Protein AF-A0A810N8L6-F1 (afdb_monomer_lite)

Structure (mmCIF, N/CA/C/O backbone):
data_AF-A0A810N8L6-F1
#
_entry.id   AF-A0A810N8L6-F1
#
loop_
_atom_site.group_PDB
_atom_site.id
_atom_site.type_symbol
_atom_site.label_atom_id
_atom_site.label_alt_id
_atom_site.label_comp_id
_atom_site.label_asym_id
_atom_site.label_entity_id
_atom_site.label_seq_id
_atom_site.pdbx_PDB_ins_code
_atom_site.Cartn_x
_atom_site.Cartn_y
_atom_site.Cartn_z
_atom_site.occupancy
_atom_site.B_iso_or_equiv
_atom_site.auth_seq_id
_atom_site.auth_comp_id
_atom_site.auth_asym_id
_atom_site.auth_atom_id
_atom_site.pdbx_PDB_model_num
ATOM 1 N N . MET A 1 1 ? -8.096 -2.622 -20.006 1.00 64.50 1 MET A N 1
ATOM 2 C CA . MET A 1 1 ? -8.530 -3.276 -18.750 1.00 64.50 1 MET A CA 1
ATOM 3 C C . MET A 1 1 ? -7.721 -4.527 -18.417 1.00 64.50 1 MET A C 1
ATOM 5 O O . MET A 1 1 ? -7.068 -4.502 -17.386 1.00 64.50 1 MET A O 1
ATOM 9 N N . ARG A 1 2 ? -7.663 -5.569 -19.270 1.00 81.94 2 ARG A N 1
ATOM 10 C CA . ARG A 1 2 ? -6.892 -6.804 -18.975 1.00 81.94 2 ARG A CA 1
ATOM 11 C C . ARG A 1 2 ? -5.426 -6.550 -18.580 1.00 81.94 2 ARG A C 1
ATOM 13 O O . ARG A 1 2 ? -5.001 -7.031 -17.543 1.00 81.94 2 ARG A O 1
ATOM 20 N N . ALA A 1 3 ? -4.704 -5.714 -19.333 1.00 80.00 3 ALA A N 1
ATOM 21 C CA . ALA A 1 3 ? -3.315 -5.339 -19.019 1.00 80.00 3 ALA A CA 1
ATOM 22 C C . ALA A 1 3 ? -3.147 -4.553 -17.697 1.00 80.00 3 ALA A C 1
ATOM 24 O O . ALA A 1 3 ? -2.082 -4.570 -17.090 1.00 80.00 3 ALA A O 1
ATOM 25 N N . GLY A 1 4 ? -4.198 -3.853 -17.265 1.00 78.69 4 GLY A N 1
ATOM 26 C CA . GLY A 1 4 ? -4.240 -3.150 -15.984 1.00 78.69 4 GLY A CA 1
ATOM 27 C C . GLY A 1 4 ? -4.396 -4.109 -14.814 1.00 78.69 4 GLY A C 1
ATOM 28 O O . GLY A 1 4 ? -3.637 -4.048 -13.855 1.00 78.69 4 GLY A O 1
ATOM 29 N N . LEU A 1 5 ? -5.331 -5.052 -14.945 1.00 85.62 5 LEU A N 1
ATOM 30 C CA . LEU A 1 5 ? -5.567 -6.093 -13.948 1.00 85.62 5 LEU A CA 1
ATOM 31 C C . LEU A 1 5 ? -4.360 -7.021 -13.796 1.00 85.62 5 LEU A C 1
ATOM 33 O O . LEU A 1 5 ? -4.012 -7.376 -12.677 1.00 85.62 5 LEU A O 1
ATOM 37 N N . THR A 1 6 ? -3.679 -7.382 -14.886 1.00 89.75 6 THR A N 1
ATOM 38 C CA . THR A 1 6 ? -2.467 -8.209 -14.792 1.00 89.75 6 THR A CA 1
ATOM 39 C C . THR A 1 6 ? -1.337 -7.487 -14.061 1.00 89.75 6 THR A C 1
ATOM 41 O O . THR A 1 6 ? -0.671 -8.113 -13.241 1.00 89.75 6 THR A O 1
ATOM 44 N N . LEU A 1 7 ? -1.156 -6.178 -14.289 1.00 88.94 7 LEU A N 1
ATOM 45 C CA . LEU A 1 7 ? -0.214 -5.351 -13.525 1.00 88.94 7 LEU A CA 1
ATOM 46 C C . LEU A 1 7 ? -0.585 -5.327 -12.037 1.00 88.94 7 LEU A C 1
ATOM 48 O O . LEU A 1 7 ? 0.262 -5.591 -11.187 1.00 88.94 7 LEU A O 1
ATOM 52 N N . SER A 1 8 ? -1.860 -5.078 -11.734 1.00 88.44 8 SER A N 1
ATOM 53 C CA . SER A 1 8 ? -2.382 -5.057 -10.368 1.00 88.44 8 SER A CA 1
ATOM 54 C C . SER A 1 8 ? -2.157 -6.384 -9.644 1.00 88.44 8 SER A C 1
ATOM 56 O O . SER A 1 8 ? -1.637 -6.386 -8.533 1.00 88.44 8 SER A O 1
ATOM 58 N N . VAL A 1 9 ? -2.491 -7.512 -10.279 1.00 91.94 9 VAL A N 1
ATOM 59 C CA . VAL A 1 9 ? -2.334 -8.862 -9.714 1.00 91.94 9 VAL A CA 1
ATOM 60 C C . VAL A 1 9 ? -0.861 -9.222 -9.541 1.00 91.94 9 VAL A C 1
ATOM 62 O O . VAL A 1 9 ? -0.487 -9.774 -8.509 1.00 91.94 9 VAL A O 1
ATOM 65 N N . ALA A 1 10 ? -0.003 -8.889 -10.509 1.00 92.44 10 ALA A N 1
ATOM 66 C CA . ALA A 1 10 ? 1.434 -9.113 -10.387 1.00 92.44 10 ALA A CA 1
ATOM 67 C C . ALA A 1 10 ? 2.024 -8.324 -9.210 1.00 92.44 10 ALA A C 1
ATOM 69 O O . ALA A 1 10 ? 2.784 -8.883 -8.415 1.00 92.44 10 ALA A O 1
ATOM 70 N N . ALA A 1 11 ? 1.624 -7.060 -9.057 1.00 92.12 11 ALA A N 1
ATOM 71 C CA . ALA A 1 11 ? 2.043 -6.219 -7.946 1.00 92.12 11 ALA A CA 1
ATOM 72 C C . ALA A 1 11 ? 1.491 -6.715 -6.600 1.00 92.12 11 ALA A C 1
ATOM 74 O O . ALA A 1 11 ? 2.233 -6.745 -5.624 1.00 92.12 11 ALA A O 1
ATOM 75 N N . ALA A 1 12 ? 0.239 -7.179 -6.546 1.00 90.69 12 ALA A N 1
ATOM 76 C CA . ALA A 1 12 ? -0.360 -7.755 -5.342 1.00 90.69 12 ALA A CA 1
ATOM 77 C C . ALA A 1 12 ? 0.314 -9.077 -4.937 1.00 90.69 12 ALA A C 1
ATOM 79 O O . ALA A 1 12 ? 0.588 -9.306 -3.758 1.00 90.69 12 ALA A O 1
ATOM 80 N N . ARG A 1 13 ? 0.655 -9.938 -5.906 1.00 94.75 13 ARG A N 1
ATOM 81 C CA . ARG A 1 13 ? 1.405 -11.179 -5.656 1.00 94.75 13 ARG A CA 1
ATOM 82 C C . ARG A 1 13 ? 2.804 -10.878 -5.128 1.00 94.75 13 ARG A C 1
ATOM 84 O O . ARG A 1 13 ? 3.244 -11.512 -4.171 1.00 94.75 13 ARG A O 1
ATOM 91 N N . TRP A 1 14 ? 3.480 -9.895 -5.722 1.00 95.19 14 TRP A N 1
ATOM 92 C CA . TRP A 1 14 ? 4.769 -9.416 -5.230 1.00 95.19 14 TRP A CA 1
ATOM 93 C C . TRP A 1 14 ? 4.648 -8.856 -3.808 1.00 95.19 14 TRP A C 1
ATOM 95 O O . TRP A 1 14 ? 5.403 -9.271 -2.935 1.00 95.19 14 TRP A O 1
ATOM 105 N N . ALA A 1 15 ? 3.657 -7.999 -3.550 1.00 93.75 15 ALA A N 1
ATOM 106 C CA . ALA A 1 15 ? 3.404 -7.416 -2.235 1.00 93.75 15 ALA A CA 1
ATOM 107 C C . ALA A 1 15 ? 3.142 -8.495 -1.178 1.00 93.75 15 ALA A C 1
ATOM 109 O O . ALA A 1 15 ? 3.703 -8.429 -0.092 1.00 93.75 15 ALA A O 1
ATOM 110 N N . THR A 1 16 ? 2.367 -9.528 -1.516 1.00 93.38 16 THR A N 1
ATOM 111 C CA . THR A 1 16 ? 2.090 -10.670 -0.630 1.00 93.38 16 THR A CA 1
ATOM 112 C C . THR A 1 16 ? 3.369 -11.428 -0.284 1.00 93.38 16 THR A C 1
ATOM 114 O O . THR A 1 16 ? 3.640 -11.692 0.885 1.00 93.38 16 THR A O 1
ATOM 117 N N . HIS A 1 17 ? 4.193 -11.744 -1.287 1.00 94.44 17 HIS A N 1
ATOM 118 C CA . HIS A 1 17 ? 5.465 -12.429 -1.065 1.00 94.44 17 HIS A CA 1
ATOM 119 C C . HIS A 1 17 ? 6.441 -11.571 -0.245 1.00 94.44 17 HIS A C 1
ATOM 121 O O . HIS A 1 17 ? 7.080 -12.064 0.685 1.00 94.44 17 HIS A O 1
ATOM 127 N N . PHE A 1 18 ? 6.520 -10.273 -0.546 1.00 93.50 18 PHE A N 1
ATOM 128 C CA . PHE A 1 18 ? 7.355 -9.326 0.184 1.00 93.50 18 PHE A CA 1
ATOM 129 C C . PHE A 1 18 ? 6.903 -9.180 1.640 1.00 93.50 18 PHE A C 1
ATOM 131 O O . PHE A 1 18 ? 7.746 -9.182 2.538 1.00 93.50 18 PHE A O 1
ATOM 138 N N . TYR A 1 19 ? 5.590 -9.091 1.872 1.00 91.56 19 TYR A N 1
ATOM 139 C CA . TYR A 1 19 ? 4.991 -9.027 3.202 1.00 91.56 19 TYR A CA 1
ATOM 140 C C . TYR A 1 19 ? 5.310 -10.288 3.999 1.00 91.56 19 TYR A C 1
ATOM 142 O O . TYR A 1 19 ? 5.791 -10.182 5.118 1.00 91.56 19 TYR A O 1
ATOM 150 N N . ALA A 1 20 ? 5.126 -11.476 3.417 1.00 93.69 20 ALA A N 1
ATOM 151 C CA . ALA A 1 20 ? 5.445 -12.738 4.083 1.00 93.69 20 ALA A CA 1
ATOM 152 C C . ALA A 1 20 ? 6.936 -12.836 4.449 1.00 93.69 20 ALA A C 1
ATOM 154 O O . ALA A 1 20 ? 7.283 -13.243 5.555 1.00 93.69 20 ALA A O 1
ATOM 155 N N . ARG A 1 21 ? 7.827 -12.401 3.549 1.00 94.50 21 ARG A N 1
ATOM 156 C CA . ARG A 1 21 ? 9.278 -12.400 3.780 1.00 94.50 21 ARG A CA 1
ATOM 157 C C . ARG A 1 21 ? 9.717 -11.407 4.860 1.00 94.50 21 ARG A C 1
ATOM 159 O O . ARG A 1 21 ? 10.643 -11.701 5.608 1.00 94.50 21 ARG A O 1
ATOM 166 N N . HIS A 1 22 ? 9.082 -10.240 4.937 1.00 93.69 22 HIS A N 1
ATOM 167 C CA . HIS A 1 22 ? 9.431 -9.169 5.880 1.00 93.69 22 HIS A CA 1
ATOM 168 C C . HIS A 1 22 ? 8.347 -8.959 6.940 1.00 93.69 22 HIS A C 1
ATOM 170 O O . HIS A 1 22 ? 8.173 -7.841 7.430 1.00 93.69 22 HIS A O 1
ATOM 176 N N . PHE A 1 23 ? 7.637 -10.035 7.294 1.00 91.12 23 PHE A N 1
ATOM 177 C CA . PHE A 1 23 ? 6.432 -9.990 8.117 1.00 91.12 23 PHE A CA 1
ATOM 178 C C . PHE A 1 23 ? 6.647 -9.177 9.388 1.00 91.12 23 PHE A C 1
ATOM 180 O O . PHE A 1 23 ? 5.969 -8.179 9.597 1.00 91.12 23 PHE A O 1
ATOM 187 N N . TRP A 1 24 ? 7.662 -9.529 10.177 1.00 93.62 24 TRP A N 1
ATOM 188 C CA . TRP A 1 24 ? 7.945 -8.877 11.456 1.00 93.62 24 TRP A CA 1
ATOM 189 C C . TRP A 1 24 ? 8.225 -7.382 11.340 1.00 93.62 24 TRP A C 1
ATOM 191 O O . TRP A 1 24 ? 7.822 -6.611 12.207 1.00 93.62 24 TRP A O 1
ATOM 201 N N . LEU A 1 25 ? 8.873 -6.958 10.257 1.00 93.12 25 LEU A N 1
ATOM 202 C CA . LEU A 1 25 ? 9.189 -5.554 10.034 1.00 93.12 25 LEU A CA 1
ATOM 203 C C . LEU A 1 25 ? 7.935 -4.772 9.653 1.00 93.12 25 LEU A C 1
ATOM 205 O O . LEU A 1 25 ? 7.640 -3.736 10.247 1.00 93.12 25 LEU A O 1
ATOM 209 N N . VAL A 1 26 ? 7.200 -5.266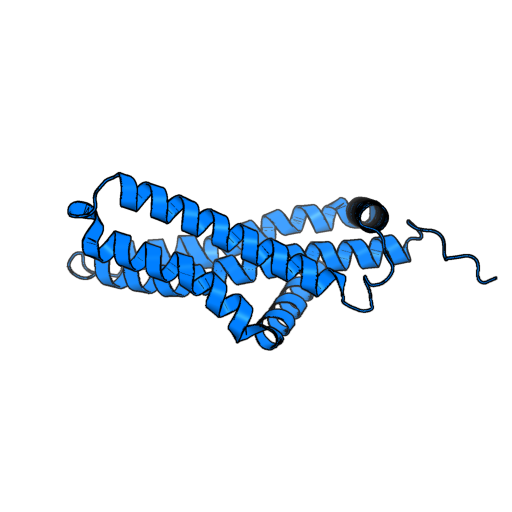 8.655 1.00 91.75 26 VAL A N 1
ATOM 210 C CA . VAL A 1 26 ? 6.017 -4.578 8.131 1.00 91.75 26 VAL A CA 1
ATOM 211 C C . VAL A 1 26 ? 4.914 -4.572 9.181 1.00 91.75 26 VAL A C 1
ATOM 213 O O . VAL A 1 26 ? 4.348 -3.520 9.465 1.00 91.75 26 VAL A O 1
ATOM 216 N N . PHE A 1 27 ? 4.651 -5.721 9.799 1.00 90.06 27 PHE A N 1
ATOM 217 C CA . PHE A 1 27 ? 3.689 -5.854 10.882 1.00 90.06 27 PHE A CA 1
ATOM 218 C C . PHE A 1 27 ? 4.089 -4.992 12.081 1.00 90.06 27 PHE A C 1
ATOM 220 O O . PHE A 1 27 ? 3.284 -4.185 12.533 1.00 90.06 27 PHE A O 1
ATOM 227 N N . GLY A 1 28 ? 5.343 -5.071 12.540 1.00 91.06 28 GLY A N 1
ATOM 228 C CA . GLY A 1 28 ? 5.826 -4.304 13.691 1.00 91.06 28 GLY A CA 1
ATOM 229 C C . GLY A 1 28 ? 5.693 -2.790 13.510 1.00 91.06 28 GLY A C 1
ATOM 230 O O . GLY A 1 28 ? 5.139 -2.115 14.374 1.00 91.06 28 GLY A O 1
ATOM 231 N N . LEU A 1 29 ? 6.113 -2.250 12.360 1.00 91.31 29 LEU A N 1
ATOM 232 C CA . LEU A 1 29 ? 5.939 -0.820 12.065 1.00 91.31 29 LEU A CA 1
ATOM 233 C C . LEU A 1 29 ? 4.464 -0.420 11.966 1.00 91.31 29 LEU A C 1
ATOM 235 O O . LEU A 1 29 ? 4.091 0.674 12.379 1.00 91.31 29 LEU A O 1
ATOM 239 N N . SER A 1 30 ? 3.619 -1.312 11.455 1.00 89.00 30 SER A N 1
ATOM 240 C CA . SER A 1 30 ? 2.185 -1.056 11.299 1.00 89.00 30 SER A CA 1
ATOM 241 C C . SER A 1 30 ? 1.402 -1.211 12.610 1.00 89.00 30 SER A C 1
ATOM 243 O O . SER A 1 30 ? 0.305 -0.665 12.752 1.00 89.00 30 SER A O 1
ATOM 245 N N . MET A 1 31 ? 1.974 -1.886 13.609 1.00 89.56 31 MET A N 1
ATOM 246 C CA . MET A 1 31 ? 1.409 -1.971 14.956 1.00 89.56 31 MET A CA 1
ATOM 247 C C . MET A 1 31 ? 1.511 -0.652 15.726 1.00 89.56 31 MET A C 1
ATOM 249 O O . MET A 1 31 ? 0.659 -0.396 16.570 1.00 89.56 31 MET A O 1
ATOM 253 N N . ILE A 1 32 ? 2.473 0.222 15.408 1.00 90.06 32 ILE A N 1
ATOM 254 C CA . ILE A 1 32 ? 2.615 1.550 16.035 1.00 90.06 32 ILE A CA 1
ATOM 255 C C . ILE A 1 32 ? 1.333 2.394 15.888 1.00 90.06 32 ILE A C 1
ATOM 257 O O . ILE A 1 32 ? 0.742 2.756 16.909 1.00 90.06 32 ILE A O 1
ATOM 261 N N . PRO A 1 33 ? 0.837 2.679 14.666 1.00 87.94 33 PRO A N 1
ATOM 262 C CA . PRO A 1 33 ? -0.394 3.449 14.502 1.00 87.94 33 PRO A CA 1
ATOM 263 C C . PRO A 1 33 ? -1.629 2.692 15.004 1.00 87.94 33 PRO A C 1
ATOM 265 O O . PRO A 1 33 ? -2.618 3.304 15.391 1.00 87.94 33 PRO A O 1
ATOM 268 N N . THR A 1 34 ? -1.579 1.359 15.039 1.00 86.19 34 THR A N 1
ATOM 269 C CA . THR A 1 34 ? -2.655 0.527 15.596 1.00 86.19 34 THR A CA 1
ATOM 270 C C . THR A 1 34 ? -2.778 0.713 17.104 1.00 86.19 34 THR A C 1
ATOM 272 O O . THR A 1 34 ? -3.874 0.950 17.607 1.00 86.19 34 THR A O 1
ATOM 275 N N . ALA A 1 35 ? -1.653 0.658 17.820 1.00 87.25 35 ALA A N 1
ATOM 276 C CA . ALA A 1 35 ? -1.594 0.899 19.254 1.00 87.25 35 ALA A CA 1
ATOM 277 C C . ALA A 1 35 ? -2.011 2.336 19.587 1.00 87.25 35 ALA A C 1
ATOM 279 O O . ALA A 1 35 ? -2.823 2.536 20.486 1.00 87.25 35 ALA A O 1
ATOM 280 N N . GLN A 1 36 ? -1.537 3.324 18.817 1.00 86.69 36 GLN A N 1
ATOM 281 C CA . GLN A 1 36 ? -1.963 4.716 18.976 1.00 86.69 36 GLN A CA 1
ATOM 282 C C . GLN A 1 36 ? -3.477 4.862 18.813 1.00 86.69 36 GLN A C 1
ATOM 284 O O . GLN A 1 36 ? -4.127 5.449 19.675 1.00 86.69 36 GLN A O 1
ATOM 289 N N . ARG A 1 37 ? -4.054 4.284 17.753 1.00 83.06 37 ARG A N 1
ATOM 290 C CA . ARG A 1 37 ? -5.495 4.358 17.498 1.00 83.06 37 ARG A CA 1
ATOM 291 C C . ARG A 1 37 ? -6.298 3.671 18.597 1.00 83.06 37 ARG A C 1
ATOM 293 O O . ARG A 1 37 ? -7.326 4.193 19.007 1.00 83.06 37 ARG A O 1
ATOM 300 N N . PHE A 1 3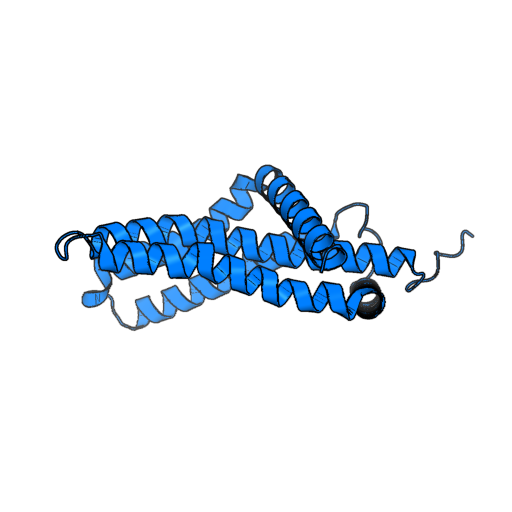8 ? -5.828 2.527 19.087 1.00 81.69 38 PHE A N 1
ATOM 301 C CA . PHE A 1 38 ? -6.459 1.821 20.198 1.00 81.69 38 PHE A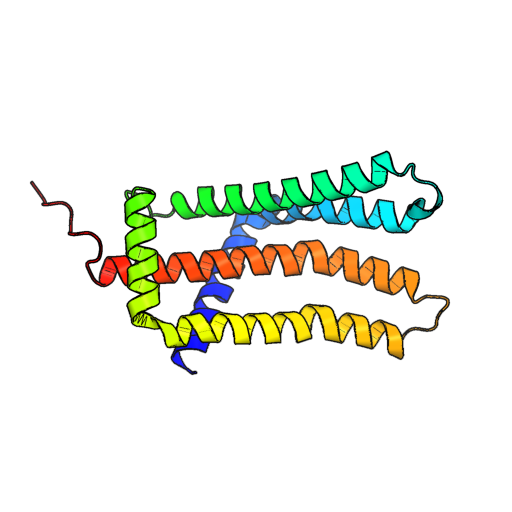 CA 1
ATOM 302 C C . PHE A 1 38 ? -6.471 2.669 21.477 1.00 81.69 38 PHE A C 1
ATOM 304 O O . PHE A 1 38 ? -7.507 2.779 22.125 1.00 81.69 38 PHE A O 1
ATOM 311 N N . VAL A 1 39 ? -5.349 3.314 21.811 1.00 82.81 39 VAL A N 1
ATOM 312 C CA . VAL A 1 39 ? -5.252 4.230 22.959 1.00 82.81 39 VAL A CA 1
ATOM 313 C C . VAL A 1 39 ? -6.182 5.430 22.782 1.00 82.81 39 VAL A C 1
ATOM 315 O O . VAL A 1 39 ? -6.916 5.760 23.709 1.00 82.81 39 VAL A O 1
ATOM 318 N N . ALA A 1 40 ? -6.204 6.034 21.591 1.00 81.94 40 ALA A N 1
ATOM 319 C CA . ALA A 1 40 ? -7.070 7.169 21.286 1.00 81.94 40 ALA A CA 1
ATOM 320 C C . ALA A 1 40 ? -8.558 6.816 21.416 1.00 81.94 40 ALA A C 1
ATOM 322 O O . ALA A 1 40 ? -9.318 7.592 21.976 1.00 81.94 40 ALA A O 1
ATOM 323 N N . VAL A 1 41 ? -8.980 5.630 20.970 1.00 76.75 41 VAL A N 1
ATOM 324 C CA . VAL A 1 41 ? -10.377 5.202 21.136 1.00 76.75 41 VAL A CA 1
ATOM 325 C C . VAL A 1 41 ? -10.686 4.855 22.594 1.00 76.75 41 VAL A C 1
ATOM 327 O O . VAL A 1 41 ? -11.740 5.209 23.103 1.00 76.75 41 VAL A O 1
ATOM 330 N N . ARG A 1 42 ? -9.765 4.199 23.309 1.00 79.75 42 ARG A N 1
ATOM 331 C CA . ARG A 1 42 ? -10.013 3.751 24.687 1.00 79.75 42 ARG A CA 1
ATOM 332 C C . ARG A 1 42 ? -10.011 4.884 25.720 1.00 79.75 42 ARG A C 1
ATOM 334 O O . ARG A 1 42 ? -10.675 4.738 26.751 1.00 79.75 42 ARG A O 1
ATOM 341 N N . TYR A 1 43 ? -9.228 5.937 25.487 1.00 81.44 43 TYR A N 1
ATOM 342 C CA . TYR A 1 43 ? -8.948 7.003 26.456 1.00 81.44 43 TYR A CA 1
ATOM 343 C C . TYR A 1 43 ? -9.176 8.420 25.904 1.00 81.44 43 TYR A C 1
ATOM 345 O O . TYR A 1 43 ? -8.862 9.378 26.603 1.00 81.44 43 TYR A O 1
ATOM 353 N N . GLY A 1 44 ? -9.700 8.572 24.683 1.00 71.25 44 GLY A N 1
ATOM 354 C CA . GLY A 1 44 ? -9.755 9.840 23.940 1.00 71.25 44 GLY A CA 1
ATOM 355 C C . GLY A 1 44 ? -10.304 11.027 24.726 1.00 71.25 44 GLY A C 1
ATOM 356 O O . GLY A 1 44 ? -9.646 12.060 24.793 1.00 71.25 44 GLY A O 1
ATOM 357 N N . ASP A 1 45 ? -11.427 10.849 25.424 1.00 75.75 45 ASP A N 1
ATOM 358 C CA . ASP A 1 45 ? -12.065 11.919 26.211 1.00 75.75 45 ASP A CA 1
ATOM 359 C C . ASP A 1 45 ? -11.244 12.370 27.435 1.00 75.75 45 ASP A C 1
ATOM 361 O O . ASP A 1 45 ? -11.536 13.393 28.053 1.00 75.75 45 ASP A O 1
ATOM 365 N N . GLN A 1 46 ? -10.220 11.601 27.812 1.00 81.25 46 GLN A N 1
ATOM 366 C CA . GLN A 1 46 ? -9.365 11.838 28.979 1.00 81.25 46 GLN A CA 1
ATOM 367 C C . GLN A 1 46 ? -7.940 12.255 28.592 1.00 81.25 46 GLN A C 1
ATOM 369 O O . GLN A 1 46 ? -7.137 12.587 29.467 1.00 81.25 46 GLN A O 1
ATOM 374 N N . LEU A 1 47 ? -7.595 12.220 27.301 1.00 78.44 47 LEU A N 1
ATOM 375 C CA . LEU A 1 47 ? -6.251 12.534 26.833 1.00 78.44 47 LEU A CA 1
ATOM 376 C C . LEU A 1 47 ? -6.088 14.045 26.602 1.00 78.44 47 LEU A C 1
ATOM 378 O O . LEU A 1 47 ? -6.930 14.675 25.964 1.00 78.44 47 LEU A O 1
ATOM 382 N N . PRO A 1 48 ? -4.978 14.654 27.060 1.00 86.88 48 PRO A N 1
ATOM 383 C CA . PRO A 1 48 ? -4.647 16.027 26.702 1.00 86.88 48 PRO A CA 1
ATOM 384 C C . PRO A 1 48 ? -4.505 16.179 25.182 1.00 86.88 48 PRO A C 1
ATOM 386 O O . PRO A 1 48 ? -3.893 15.326 24.538 1.00 86.88 48 PRO A O 1
ATOM 389 N N . ALA A 1 49 ? -4.951 17.307 24.621 1.00 84.94 49 ALA A N 1
ATOM 390 C CA . ALA A 1 49 ? -4.867 17.585 23.179 1.00 84.94 49 ALA A CA 1
ATOM 391 C C . ALA A 1 49 ? -3.450 17.397 22.592 1.00 84.94 49 ALA A C 1
ATOM 393 O O . ALA A 1 49 ? -3.285 16.951 21.460 1.00 84.94 49 ALA A O 1
ATOM 394 N N . ALA A 1 50 ? -2.407 17.676 23.382 1.00 83.38 50 ALA A N 1
ATOM 395 C CA . ALA A 1 50 ? -1.019 17.456 22.980 1.00 83.38 50 ALA A CA 1
ATOM 396 C C . ALA A 1 50 ? -0.681 15.973 22.715 1.00 83.38 50 ALA A C 1
ATOM 398 O O . ALA A 1 50 ? 0.142 15.680 21.848 1.00 83.38 50 ALA A O 1
ATOM 399 N N . VAL A 1 51 ? -1.306 15.039 23.441 1.00 84.88 51 VAL A N 1
ATOM 400 C CA . VAL A 1 51 ? -1.101 13.593 23.257 1.00 84.88 51 VAL A CA 1
ATOM 401 C C . VAL A 1 51 ? -1.778 13.106 21.979 1.00 84.88 51 VAL A C 1
ATOM 403 O O . VAL A 1 51 ? -1.202 12.281 21.272 1.00 84.88 51 VAL A O 1
ATOM 406 N N . ASP A 1 52 ? -2.951 13.647 21.653 1.00 81.31 52 ASP A N 1
ATOM 407 C CA . ASP A 1 52 ? -3.660 13.314 20.416 1.00 81.31 52 ASP A CA 1
ATOM 408 C C . ASP A 1 52 ? -2.858 13.757 19.181 1.00 81.31 52 ASP A C 1
ATOM 410 O O . ASP A 1 52 ? -2.477 12.927 18.352 1.00 81.31 52 ASP A O 1
ATOM 414 N N . ILE A 1 53 ? -2.432 15.028 19.150 1.00 87.69 53 ILE A N 1
ATOM 415 C CA . ILE A 1 53 ? -1.560 15.580 18.095 1.00 87.69 53 ILE A CA 1
ATOM 416 C C . ILE A 1 53 ? -0.250 14.785 17.991 1.00 87.69 53 ILE A C 1
ATOM 418 O O . ILE A 1 53 ? 0.187 14.415 16.898 1.00 87.69 53 ILE A O 1
ATOM 422 N N . GLY A 1 54 ? 0.390 14.490 19.127 1.00 89.88 54 GLY A N 1
ATOM 423 C CA . GLY A 1 54 ? 1.607 13.679 19.159 1.00 89.88 54 GLY A CA 1
ATOM 424 C C . GLY A 1 54 ? 1.390 12.283 18.566 1.00 89.88 54 GLY A C 1
ATOM 425 O O . GLY A 1 54 ? 2.229 11.791 17.810 1.00 89.88 54 GLY A O 1
ATOM 426 N N . GLY A 1 55 ? 0.243 11.663 18.849 1.00 86.31 55 GLY A N 1
ATOM 427 C CA . GLY A 1 55 ? -0.150 10.369 18.301 1.00 86.31 55 GLY A CA 1
ATOM 428 C C . GLY A 1 55 ? -0.350 10.387 16.785 1.00 86.31 55 GLY A C 1
ATOM 429 O O . GLY A 1 55 ? 0.096 9.464 16.092 1.00 86.31 55 GLY A O 1
ATOM 430 N N . GLU A 1 56 ? -0.952 11.445 16.246 1.00 87.06 56 GLU A N 1
ATOM 431 C CA . GLU A 1 56 ? -1.081 11.632 14.798 1.00 87.06 56 GLU A CA 1
ATOM 432 C C . GLU A 1 56 ? 0.284 11.778 14.120 1.00 87.06 56 GLU A C 1
ATOM 434 O O . GLU A 1 56 ? 0.548 11.120 13.109 1.00 87.06 56 GLU A O 1
ATOM 439 N N . ILE A 1 57 ? 1.190 12.566 14.710 1.00 93.50 57 ILE A N 1
ATOM 440 C CA . ILE A 1 57 ? 2.558 12.743 14.203 1.00 93.50 57 ILE A CA 1
ATOM 441 C C . ILE A 1 57 ? 3.303 11.404 14.196 1.00 93.50 57 ILE A C 1
ATOM 443 O O . ILE A 1 57 ? 3.883 11.029 13.177 1.00 93.50 57 ILE A O 1
ATOM 447 N N . VAL A 1 58 ? 3.257 10.641 15.292 1.00 91.12 58 VAL A N 1
ATOM 448 C CA . VAL A 1 58 ? 3.886 9.310 15.383 1.00 91.12 58 VAL A CA 1
ATOM 449 C C . VAL A 1 58 ? 3.298 8.348 14.345 1.00 91.12 58 VAL A C 1
ATOM 451 O O . VAL A 1 58 ? 4.030 7.602 13.687 1.00 91.12 58 VAL A O 1
ATOM 454 N N . THR A 1 59 ? 1.984 8.394 14.129 1.00 89.25 59 THR A N 1
ATOM 455 C CA . THR A 1 59 ? 1.309 7.618 13.081 1.00 89.25 59 THR A CA 1
ATOM 456 C C . THR A 1 59 ? 1.795 8.008 11.684 1.00 89.25 59 THR A C 1
ATOM 458 O O . THR A 1 59 ? 2.112 7.133 10.876 1.00 89.25 59 THR A O 1
ATOM 461 N N . GLY A 1 60 ? 1.920 9.301 11.390 1.00 89.12 60 GLY A N 1
ATOM 462 C CA . GLY A 1 60 ? 2.473 9.785 10.124 1.00 89.12 60 GLY A CA 1
ATOM 463 C C . GLY A 1 60 ? 3.921 9.337 9.917 1.00 89.12 60 GLY A C 1
ATOM 464 O O . GLY A 1 60 ? 4.251 8.746 8.887 1.00 89.12 60 GLY A O 1
ATOM 465 N N . LEU A 1 61 ? 4.774 9.541 10.922 1.00 94.19 61 LEU A N 1
ATOM 466 C CA . LEU A 1 61 ? 6.191 9.178 10.880 1.00 94.19 61 LEU A CA 1
ATOM 467 C C . LEU A 1 61 ? 6.405 7.670 10.731 1.00 94.19 61 LEU A C 1
ATOM 469 O O . LEU A 1 61 ? 7.251 7.257 9.943 1.00 94.19 61 LEU A O 1
ATOM 473 N N . SER A 1 62 ? 5.625 6.837 11.423 1.00 92.31 62 SER A N 1
ATOM 474 C CA . SER A 1 62 ? 5.714 5.375 11.287 1.00 92.31 62 SE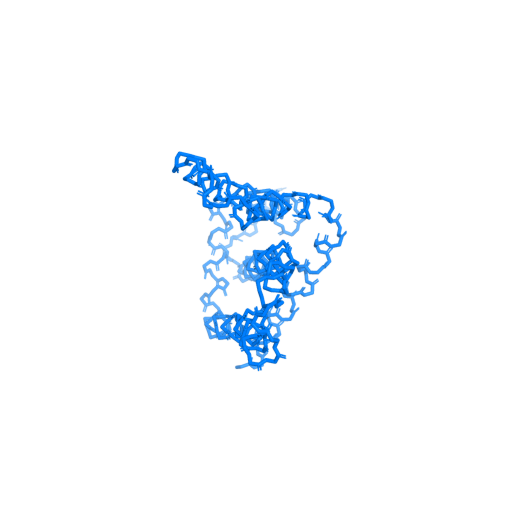R A CA 1
ATOM 475 C C . SER A 1 62 ? 5.355 4.900 9.876 1.00 92.31 62 SER A C 1
ATOM 477 O O . SER A 1 62 ? 6.036 4.031 9.329 1.00 92.31 62 SER A O 1
ATOM 479 N N . ARG A 1 63 ? 4.353 5.513 9.231 1.00 92.31 63 ARG A N 1
ATOM 480 C CA . ARG A 1 63 ? 4.007 5.232 7.827 1.00 92.31 63 ARG A CA 1
ATOM 481 C C . ARG A 1 63 ? 5.107 5.682 6.871 1.00 92.31 63 ARG A C 1
ATOM 483 O O . ARG A 1 63 ? 5.466 4.924 5.973 1.00 92.31 63 ARG A O 1
ATOM 490 N N . LEU A 1 64 ? 5.672 6.873 7.073 1.00 93.75 64 LEU A N 1
ATOM 491 C CA . LEU A 1 64 ? 6.807 7.356 6.278 1.00 93.75 64 LEU A CA 1
ATOM 492 C C . LEU A 1 64 ? 8.024 6.441 6.434 1.00 93.75 64 LEU A C 1
ATOM 494 O O . LEU A 1 64 ? 8.664 6.093 5.443 1.00 93.75 64 LEU A O 1
ATOM 498 N N . LEU A 1 65 ? 8.303 5.994 7.659 1.00 94.56 65 LEU A N 1
ATOM 499 C CA . LEU A 1 65 ? 9.363 5.039 7.948 1.00 94.56 65 LEU A CA 1
ATOM 500 C C . LEU A 1 65 ? 9.106 3.698 7.255 1.00 94.56 65 LEU A C 1
ATOM 502 O O . LEU A 1 65 ? 10.024 3.154 6.647 1.00 94.56 65 LEU A O 1
ATOM 506 N N . LEU A 1 66 ? 7.872 3.188 7.275 1.00 92.44 66 LEU A N 1
ATOM 507 C CA . LEU A 1 66 ? 7.508 1.966 6.557 1.00 92.44 66 LEU A CA 1
ATOM 508 C C . LEU A 1 66 ? 7.753 2.111 5.051 1.00 92.44 66 LEU A C 1
ATOM 510 O O . LEU A 1 66 ? 8.411 1.257 4.461 1.00 92.44 66 LEU A O 1
ATOM 514 N N . VAL A 1 67 ? 7.289 3.203 4.435 1.00 93.56 67 VAL A N 1
ATOM 515 C CA . VAL A 1 67 ? 7.537 3.491 3.013 1.00 93.56 67 VAL A CA 1
ATOM 516 C C . VAL A 1 67 ? 9.038 3.541 2.736 1.00 93.56 67 VAL A C 1
ATOM 518 O O . VAL A 1 67 ? 9.515 2.870 1.823 1.00 93.56 67 VAL A O 1
ATOM 521 N N . TYR A 1 68 ? 9.797 4.283 3.543 1.00 95.06 68 TYR A N 1
ATOM 522 C CA . TYR A 1 68 ? 11.246 4.398 3.402 1.00 95.06 68 TYR A CA 1
ATOM 523 C C . TYR A 1 68 ? 11.942 3.037 3.490 1.00 95.06 68 TYR A C 1
ATOM 525 O O . TYR A 1 68 ? 12.760 2.708 2.630 1.00 95.06 68 TYR A O 1
ATOM 533 N N . VAL A 1 69 ? 11.607 2.217 4.489 1.00 94.69 69 VAL A N 1
ATOM 534 C CA . VAL A 1 69 ? 12.216 0.897 4.674 1.00 94.69 69 VAL A CA 1
ATOM 535 C C . VAL A 1 69 ? 11.858 -0.038 3.525 1.00 94.69 69 VAL A C 1
ATOM 537 O O . VAL A 1 69 ? 12.749 -0.692 2.983 1.00 94.69 69 VAL A O 1
ATOM 540 N N . VAL A 1 70 ? 10.595 -0.069 3.096 1.00 93.94 70 VAL A N 1
ATOM 541 C CA . VAL A 1 70 ? 10.167 -0.867 1.939 1.00 93.94 70 VAL A CA 1
ATOM 542 C C . VAL A 1 70 ? 10.927 -0.423 0.689 1.00 93.94 70 VAL A C 1
ATOM 544 O O . VAL A 1 70 ? 11.544 -1.256 0.031 1.00 93.94 70 VAL A O 1
ATOM 547 N N . LEU A 1 71 ? 10.990 0.880 0.399 1.00 92.19 71 LEU A N 1
ATOM 548 C CA . LEU A 1 71 ? 11.761 1.407 -0.731 1.00 92.19 71 LEU A CA 1
ATOM 549 C C . LEU A 1 71 ? 13.245 1.049 -0.622 1.00 92.19 71 LEU A C 1
ATOM 551 O O . LEU A 1 71 ? 13.861 0.680 -1.623 1.00 92.19 71 LEU A O 1
ATOM 555 N N . ARG A 1 72 ? 13.833 1.113 0.576 1.00 92.38 72 ARG A N 1
ATOM 556 C CA . ARG A 1 72 ? 15.237 0.763 0.820 1.00 92.38 72 ARG A CA 1
ATOM 557 C C . ARG A 1 72 ? 15.510 -0.722 0.589 1.00 92.38 72 ARG A C 1
ATOM 559 O O . ARG A 1 72 ? 16.561 -1.049 0.039 1.00 92.38 72 ARG A O 1
ATOM 566 N N . LEU A 1 73 ? 14.593 -1.600 0.982 1.00 92.62 73 LEU A N 1
ATOM 567 C CA . LEU A 1 73 ? 14.685 -3.044 0.759 1.00 92.62 73 LEU A CA 1
ATOM 568 C C . LEU A 1 73 ? 14.514 -3.387 -0.722 1.00 92.62 73 LEU A C 1
ATOM 570 O O . LEU A 1 73 ? 15.359 -4.073 -1.289 1.00 92.62 73 LEU A O 1
ATOM 574 N N . VAL A 1 74 ? 13.497 -2.823 -1.373 1.00 91.69 74 VAL A N 1
ATOM 575 C CA . VAL A 1 74 ? 13.249 -2.980 -2.816 1.00 91.69 74 VAL A CA 1
ATOM 576 C C . VAL A 1 74 ? 14.433 -2.487 -3.641 1.00 91.69 74 VAL A C 1
ATOM 578 O O . VAL A 1 74 ? 14.851 -3.124 -4.600 1.00 91.69 74 VAL A O 1
ATOM 581 N N . SER A 1 75 ? 15.056 -1.391 -3.213 1.00 87.88 75 SER A N 1
ATOM 582 C CA . SER A 1 75 ? 16.265 -0.844 -3.831 1.00 87.88 75 SER A CA 1
ATOM 583 C C . SER A 1 75 ? 17.471 -1.782 -3.813 1.00 87.88 75 SER A C 1
ATOM 585 O O . SER A 1 75 ? 18.427 -1.518 -4.542 1.00 87.88 75 SER A O 1
ATOM 587 N N . ARG A 1 76 ? 17.476 -2.798 -2.947 1.00 88.81 76 ARG A N 1
ATOM 588 C CA . ARG A 1 76 ? 18.545 -3.797 -2.835 1.00 88.81 76 ARG A CA 1
ATOM 589 C C . ARG A 1 76 ? 18.241 -5.072 -3.620 1.00 88.81 76 ARG A C 1
ATOM 591 O O . ARG A 1 76 ? 19.104 -5.938 -3.687 1.00 88.81 76 ARG A O 1
ATOM 598 N N . GLU A 1 77 ? 17.048 -5.205 -4.195 1.00 88.81 77 GLU A N 1
ATOM 599 C CA . GLU A 1 77 ? 16.723 -6.370 -5.014 1.00 88.81 77 GLU A CA 1
ATOM 600 C C . GLU A 1 77 ? 17.576 -6.403 -6.293 1.00 88.81 77 GLU A C 1
ATOM 602 O O . GLU A 1 77 ? 17.836 -5.341 -6.866 1.00 88.81 77 GLU A O 1
ATOM 607 N N . PRO A 1 78 ? 17.971 -7.594 -6.784 1.00 84.50 78 PRO A N 1
ATOM 608 C CA . PRO A 1 78 ? 18.842 -7.741 -7.953 1.00 84.50 78 PRO A CA 1
ATOM 609 C C . PRO A 1 78 ? 18.355 -6.957 -9.178 1.00 84.50 78 PRO A C 1
ATOM 611 O O . PRO A 1 78 ? 19.138 -6.244 -9.804 1.00 84.50 78 PRO A O 1
ATOM 614 N N . ASP A 1 79 ? 17.045 -6.991 -9.441 1.00 83.88 79 ASP A N 1
ATOM 615 C CA . ASP A 1 79 ? 16.401 -6.332 -10.588 1.00 83.88 79 ASP A CA 1
ATOM 616 C C . ASP A 1 79 ? 16.591 -4.801 -10.603 1.00 83.88 79 ASP A C 1
ATOM 618 O O . ASP A 1 79 ? 16.596 -4.167 -11.664 1.00 83.88 79 ASP A O 1
ATOM 622 N N . LEU A 1 80 ? 16.749 -4.201 -9.420 1.00 85.44 80 LEU A N 1
ATOM 623 C CA . LEU A 1 80 ? 16.891 -2.758 -9.202 1.00 85.44 80 LEU A CA 1
ATOM 624 C C . LEU A 1 80 ? 18.287 -2.361 -8.704 1.00 85.44 80 LEU A C 1
ATOM 626 O O . LEU A 1 80 ? 18.595 -1.163 -8.609 1.00 85.44 80 LEU A O 1
ATOM 630 N N . SER A 1 81 ? 19.118 -3.344 -8.360 1.00 82.38 81 SER A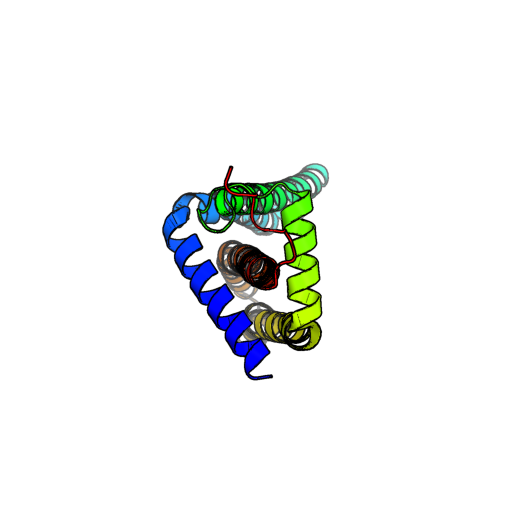 N 1
ATOM 631 C CA . SER A 1 81 ? 20.495 -3.145 -7.935 1.00 82.38 81 SER A CA 1
ATOM 632 C C . SER A 1 81 ? 21.311 -2.549 -9.088 1.00 82.38 81 SER A C 1
ATOM 634 O O . SER A 1 81 ? 21.088 -2.859 -10.259 1.00 82.38 81 SER A O 1
ATOM 636 N N . GLY A 1 82 ? 22.190 -1.600 -8.768 1.00 83.06 82 GLY A N 1
ATOM 637 C CA . GLY A 1 82 ? 23.006 -0.887 -9.758 1.00 83.06 82 GLY A CA 1
ATOM 638 C C . GLY A 1 82 ? 22.346 0.331 -10.415 1.00 83.06 82 GLY A C 1
ATOM 639 O O . GLY A 1 82 ? 23.055 1.138 -11.005 1.00 83.06 82 GLY A O 1
ATOM 640 N N . LEU A 1 83 ? 21.028 0.532 -10.274 1.00 85.69 83 LEU A N 1
ATOM 641 C CA . LEU A 1 83 ? 20.385 1.757 -10.764 1.00 85.69 83 LEU A CA 1
ATOM 642 C C . LEU A 1 83 ? 20.506 2.895 -9.746 1.00 85.69 83 LEU A C 1
ATOM 644 O O . LEU A 1 83 ? 20.089 2.754 -8.592 1.00 85.69 83 LEU A O 1
ATOM 648 N N . THR A 1 84 ? 20.983 4.054 -10.195 1.00 89.88 84 THR A N 1
ATOM 649 C CA . THR A 1 84 ? 20.933 5.292 -9.406 1.00 89.88 84 THR A CA 1
ATOM 650 C C . THR A 1 84 ? 19.483 5.771 -9.232 1.00 89.88 84 THR A C 1
ATOM 652 O O . THR A 1 84 ? 18.616 5.434 -10.047 1.00 89.88 84 THR A O 1
ATOM 655 N N . PRO A 1 85 ? 19.173 6.592 -8.210 1.00 87.56 85 PRO A N 1
ATOM 656 C CA . PRO A 1 85 ? 17.825 7.138 -8.026 1.00 87.56 85 PRO A CA 1
ATOM 657 C C . PRO A 1 85 ? 17.273 7.841 -9.278 1.00 87.56 85 PRO A C 1
ATOM 659 O O . PRO A 1 85 ? 16.123 7.618 -9.649 1.00 87.56 85 PRO A O 1
ATOM 662 N N . GLY A 1 86 ? 18.109 8.608 -9.989 1.00 88.94 86 GLY A N 1
ATOM 663 C CA . GLY A 1 86 ? 17.714 9.277 -11.234 1.00 88.94 86 GLY A CA 1
ATOM 664 C C . GLY A 1 86 ? 17.456 8.314 -12.399 1.00 88.94 86 GLY A C 1
ATOM 665 O O . GLY A 1 86 ? 16.546 8.530 -13.196 1.00 88.94 86 GLY A O 1
ATOM 666 N N . GLN A 1 87 ? 18.207 7.213 -12.501 1.00 90.06 87 GLN A N 1
ATOM 667 C CA . GLN A 1 87 ? 17.933 6.155 -13.483 1.00 90.06 87 GLN A CA 1
ATOM 668 C C . GLN A 1 87 ? 16.612 5.442 -13.193 1.00 90.06 87 GLN A C 1
ATOM 670 O O . GLN A 1 87 ? 15.824 5.228 -14.107 1.00 90.06 87 GLN A O 1
ATOM 675 N N . ARG A 1 88 ? 16.330 5.137 -11.922 1.00 90.19 88 ARG A N 1
ATOM 676 C CA . ARG A 1 88 ? 15.052 4.532 -11.515 1.00 90.19 88 ARG A CA 1
ATOM 677 C C . ARG A 1 88 ? 13.876 5.429 -11.852 1.00 90.19 88 ARG A C 1
ATOM 679 O O . ARG A 1 88 ? 12.877 4.926 -12.344 1.00 90.19 88 ARG A O 1
ATOM 686 N N . TRP A 1 89 ? 14.013 6.734 -11.630 1.00 91.38 89 TRP A N 1
ATOM 687 C CA . TRP A 1 89 ? 12.985 7.698 -12.007 1.00 91.38 89 TRP A CA 1
ATOM 688 C C . TRP A 1 89 ? 12.722 7.691 -13.516 1.00 91.38 89 TRP A C 1
ATOM 690 O O . TRP A 1 89 ? 11.577 7.545 -13.924 1.00 91.38 89 TRP A O 1
ATOM 700 N N . ARG A 1 90 ? 13.772 7.734 -14.346 1.00 91.00 90 ARG A N 1
ATOM 701 C CA . ARG A 1 90 ? 13.634 7.653 -15.813 1.00 91.00 90 ARG A CA 1
ATOM 702 C C . ARG A 1 90 ? 12.999 6.345 -16.285 1.00 91.00 90 ARG A C 1
ATOM 704 O O . ARG A 1 90 ? 12.145 6.354 -17.163 1.00 91.00 90 ARG A O 1
ATOM 711 N N . CYS A 1 91 ? 13.390 5.217 -15.696 1.00 91.56 91 CYS A N 1
ATOM 712 C CA . CYS A 1 91 ? 12.764 3.930 -15.986 1.00 91.56 91 CYS A CA 1
ATOM 713 C C . CYS A 1 91 ? 11.296 3.902 -15.547 1.00 91.56 91 CYS A C 1
ATOM 715 O O . CYS A 1 91 ? 10.459 3.379 -16.272 1.00 91.56 91 CYS A O 1
ATOM 717 N N . LEU A 1 92 ? 10.968 4.473 -14.384 1.00 91.75 92 LEU A N 1
ATOM 718 C CA . LEU A 1 92 ? 9.590 4.568 -13.911 1.00 91.75 92 LEU A CA 1
ATOM 719 C C . LEU A 1 92 ? 8.734 5.376 -14.888 1.00 91.75 92 LEU A C 1
ATOM 721 O O . LEU A 1 92 ? 7.683 4.891 -15.296 1.00 91.75 92 LEU A O 1
ATOM 725 N N . THR A 1 93 ? 9.187 6.568 -15.287 1.00 92.25 93 THR A N 1
ATOM 726 C CA . THR A 1 93 ? 8.449 7.424 -16.227 1.00 92.25 93 THR A CA 1
ATOM 727 C C . THR A 1 93 ? 8.295 6.744 -17.581 1.00 92.25 93 THR A C 1
ATOM 729 O O . THR A 1 93 ? 7.178 6.636 -18.066 1.00 92.25 93 THR A O 1
ATOM 732 N N . ALA A 1 94 ? 9.362 6.149 -18.124 1.00 91.06 94 ALA A N 1
ATOM 733 C CA . ALA A 1 94 ? 9.285 5.392 -19.373 1.00 91.06 94 ALA A CA 1
ATOM 734 C C . ALA A 1 94 ? 8.312 4.199 -19.283 1.00 91.06 94 ALA A C 1
ATOM 736 O O . ALA A 1 94 ? 7.562 3.926 -20.220 1.00 91.06 94 ALA A O 1
ATOM 737 N N . GLY A 1 95 ? 8.284 3.497 -18.145 1.00 89.06 95 GLY A N 1
ATOM 738 C CA . GLY A 1 95 ? 7.334 2.414 -17.890 1.00 89.06 95 GLY A CA 1
ATOM 739 C C . GLY A 1 95 ? 5.885 2.899 -17.790 1.00 89.06 95 GLY A C 1
ATOM 740 O O . GLY A 1 95 ? 4.977 2.226 -18.285 1.00 89.06 95 GLY A O 1
ATOM 741 N N . ILE A 1 96 ? 5.659 4.069 -17.183 1.00 91.00 96 ILE A N 1
ATOM 742 C CA . ILE A 1 96 ? 4.346 4.728 -17.135 1.00 91.00 96 ILE A CA 1
ATOM 743 C C . ILE A 1 96 ? 3.912 5.128 -18.545 1.00 91.00 96 ILE A C 1
ATOM 745 O O . ILE A 1 96 ? 2.799 4.784 -18.936 1.00 91.00 96 ILE A O 1
ATOM 749 N N . ASP A 1 97 ? 4.780 5.774 -19.322 1.00 90.06 97 ASP A N 1
ATOM 750 C CA . ASP A 1 97 ? 4.477 6.236 -20.680 1.00 90.06 97 ASP A CA 1
ATOM 751 C C . ASP A 1 97 ? 4.110 5.062 -21.596 1.00 90.06 97 ASP A C 1
ATOM 753 O O . ASP A 1 97 ? 3.098 5.098 -22.300 1.00 90.06 97 ASP A O 1
ATOM 757 N N . ALA A 1 98 ? 4.850 3.954 -21.497 1.00 87.31 98 ALA A N 1
ATOM 758 C CA . ALA A 1 98 ? 4.561 2.728 -22.236 1.00 87.31 98 ALA A CA 1
ATOM 759 C C . ALA A 1 98 ? 3.222 2.073 -21.840 1.00 87.31 98 ALA A C 1
ATOM 761 O O . ALA A 1 98 ? 2.635 1.317 -22.620 1.00 87.31 98 ALA A O 1
ATOM 762 N N . ARG A 1 99 ? 2.721 2.321 -20.622 1.00 86.44 99 ARG A N 1
ATOM 763 C CA . ARG A 1 99 ? 1.542 1.645 -20.055 1.00 86.44 99 ARG A CA 1
ATOM 764 C C . ARG A 1 99 ? 0.558 2.600 -19.383 1.00 86.44 99 ARG A C 1
ATOM 766 O O . ARG A 1 99 ? -0.113 2.213 -18.423 1.00 86.44 99 ARG A O 1
ATOM 773 N N . VAL A 1 100 ? 0.374 3.803 -19.925 1.00 88.00 100 VAL A N 1
ATOM 774 C CA . VAL A 1 100 ? -0.419 4.866 -19.279 1.00 88.00 100 VAL A CA 1
ATOM 775 C C . VAL A 1 100 ? -1.842 4.419 -18.936 1.00 88.00 100 VAL A C 1
ATOM 777 O O . VAL A 1 100 ? -2.345 4.669 -17.843 1.00 88.00 100 VAL A O 1
ATOM 780 N N . ARG A 1 101 ? -2.480 3.643 -19.823 1.00 87.69 101 ARG A N 1
ATOM 781 C CA . ARG A 1 101 ? -3.813 3.074 -19.569 1.00 87.69 101 ARG A CA 1
ATOM 782 C C . ARG A 1 101 ? -3.808 2.096 -18.393 1.00 87.69 101 ARG A C 1
ATOM 784 O O . ARG A 1 101 ? -4.737 2.111 -17.596 1.00 87.69 101 ARG A O 1
ATOM 791 N N . ALA A 1 102 ? -2.789 1.241 -18.285 1.00 87.38 102 ALA A N 1
ATOM 792 C CA . ALA A 1 102 ? -2.672 0.282 -17.186 1.00 87.38 102 ALA A CA 1
ATOM 793 C C . ALA A 1 102 ? -2.338 0.976 -15.855 1.00 87.38 102 ALA A C 1
ATOM 795 O O . ALA A 1 102 ? -2.822 0.544 -14.808 1.00 87.38 102 ALA A O 1
ATOM 796 N N . PHE A 1 103 ? -1.566 2.065 -15.906 1.00 88.06 103 PHE A N 1
ATOM 797 C CA . PHE A 1 103 ? -1.292 2.930 -14.763 1.00 88.06 103 PHE A CA 1
ATOM 798 C C . PHE A 1 103 ? -2.578 3.581 -14.238 1.00 88.06 103 PHE A C 1
ATOM 800 O O . PHE A 1 103 ? -2.909 3.412 -13.069 1.00 88.06 103 PHE A O 1
ATOM 807 N N . TRP A 1 104 ? -3.383 4.199 -15.108 1.00 89.94 104 TRP A N 1
ATOM 808 C CA . TRP A 1 104 ? -4.666 4.784 -14.702 1.00 89.94 104 TRP A CA 1
ATOM 809 C C . TRP A 1 104 ? -5.642 3.757 -14.129 1.00 89.94 104 TRP A C 1
ATOM 811 O O . TRP A 1 104 ? -6.323 4.031 -13.142 1.00 89.94 104 TRP A O 1
ATOM 821 N N . THR A 1 105 ? -5.670 2.537 -14.673 1.00 89.38 105 THR A N 1
ATOM 822 C CA . THR A 1 105 ? -6.490 1.476 -14.074 1.00 89.38 105 THR A CA 1
ATOM 823 C C . THR A 1 105 ? -6.049 1.080 -12.664 1.00 89.38 105 THR A C 1
ATOM 825 O O . THR A 1 105 ? -6.872 0.525 -11.945 1.00 89.38 105 THR A O 1
ATOM 828 N N . GLN A 1 106 ? -4.817 1.381 -12.228 1.00 89.00 106 GLN A N 1
ATOM 829 C CA . GLN A 1 106 ? -4.416 1.136 -10.838 1.00 89.00 106 GLN A CA 1
ATOM 830 C C . GLN A 1 106 ? -5.210 2.006 -9.865 1.00 89.00 106 GLN A C 1
ATOM 832 O O . GLN A 1 106 ? -5.603 1.508 -8.819 1.00 89.00 106 GLN A O 1
ATOM 837 N N . PHE A 1 107 ? -5.529 3.254 -10.221 1.00 89.12 107 PHE A N 1
ATOM 838 C CA . PHE A 1 107 ? -6.389 4.101 -9.387 1.00 89.12 107 PHE A CA 1
ATOM 839 C C . PHE A 1 107 ? -7.797 3.527 -9.268 1.00 89.12 107 PHE A C 1
ATOM 841 O O . PHE A 1 107 ? -8.355 3.513 -8.178 1.00 89.12 107 PHE A O 1
ATOM 848 N N . LEU A 1 108 ? -8.347 2.988 -10.361 1.00 90.69 108 LEU A N 1
ATOM 849 C CA . LEU A 1 108 ? -9.643 2.312 -10.322 1.00 90.69 108 LEU A CA 1
ATOM 850 C C . LEU A 1 108 ? -9.596 1.064 -9.431 1.00 90.69 108 LEU A C 1
ATOM 852 O O . LEU A 1 108 ? -10.489 0.852 -8.619 1.00 90.69 108 LEU A O 1
ATOM 856 N N . VAL A 1 109 ? -8.549 0.247 -9.554 1.00 89.19 109 VAL A N 1
ATOM 857 C CA . VAL A 1 109 ? -8.378 -0.959 -8.733 1.00 89.19 109 VAL A CA 1
ATOM 858 C C . VAL A 1 109 ? -8.184 -0.606 -7.256 1.00 89.19 109 VAL A C 1
ATOM 860 O O . VAL A 1 109 ? -8.789 -1.248 -6.403 1.00 89.19 109 VAL A O 1
ATOM 863 N N . LEU A 1 110 ? -7.405 0.432 -6.946 1.00 88.44 110 LEU A N 1
ATOM 864 C CA . LEU A 1 110 ? -7.237 0.942 -5.585 1.00 88.44 110 LEU A CA 1
ATOM 865 C C . LEU A 1 110 ? -8.542 1.517 -5.030 1.00 88.44 110 LEU A C 1
ATOM 867 O O . LEU A 1 110 ? -8.857 1.263 -3.873 1.00 88.44 110 LEU A O 1
ATOM 871 N N . ALA A 1 111 ? -9.328 2.227 -5.842 1.00 87.62 111 ALA A N 1
ATOM 872 C CA . ALA A 1 111 ? -10.642 2.722 -5.442 1.00 87.62 111 ALA A CA 1
ATOM 873 C C . ALA A 1 111 ? -11.598 1.566 -5.115 1.00 87.62 111 ALA A C 1
ATOM 875 O O . ALA A 1 111 ? -12.259 1.586 -4.081 1.00 87.62 111 ALA A O 1
ATOM 876 N N . VAL A 1 112 ? -11.621 0.518 -5.943 1.00 90.88 112 VAL A N 1
ATOM 877 C CA . VAL A 1 112 ? -12.396 -0.699 -5.660 1.00 90.88 112 VAL A CA 1
ATOM 878 C C . VAL A 1 112 ? -11.897 -1.376 -4.383 1.00 90.88 112 VAL A C 1
ATOM 880 O O . VAL A 1 112 ? -12.706 -1.723 -3.528 1.00 90.88 112 VAL A O 1
ATOM 883 N N . ALA A 1 113 ? -10.583 -1.525 -4.204 1.00 88.00 113 ALA A N 1
ATOM 884 C CA . ALA A 1 113 ? -10.013 -2.104 -2.991 1.00 88.00 113 ALA A CA 1
ATOM 885 C C . ALA A 1 113 ? -10.363 -1.284 -1.740 1.00 88.00 113 ALA A C 1
ATOM 887 O O . ALA A 1 113 ? -10.714 -1.862 -0.719 1.00 88.00 113 ALA A O 1
ATOM 888 N N . PHE A 1 114 ? -10.336 0.046 -1.826 1.00 87.06 114 PHE A N 1
ATOM 889 C CA . PHE A 1 114 ? -10.760 0.941 -0.752 1.00 87.06 114 PHE A CA 1
ATOM 890 C C . PHE A 1 114 ? -12.236 0.735 -0.395 1.00 87.06 114 PHE A C 1
ATOM 892 O O . PHE A 1 114 ? -12.572 0.568 0.775 1.00 87.06 114 PHE A O 1
ATOM 899 N N . VAL A 1 115 ? -13.119 0.652 -1.393 1.00 89.19 115 VAL A N 1
ATOM 900 C CA . VAL A 1 115 ? -14.540 0.365 -1.151 1.00 89.19 115 VAL A CA 1
ATOM 901 C C . VAL A 1 115 ? -14.717 -0.991 -0.462 1.00 89.19 115 VAL A C 1
ATOM 903 O O . VAL A 1 115 ? -15.447 -1.089 0.520 1.00 89.19 115 VAL A O 1
ATOM 906 N N . LEU A 1 116 ? -14.028 -2.029 -0.937 1.00 90.56 116 LEU A N 1
ATOM 907 C CA . LEU A 1 116 ? -14.173 -3.387 -0.410 1.00 90.56 116 LEU A CA 1
ATOM 908 C C . LEU A 1 116 ? -13.560 -3.575 0.984 1.00 90.56 116 LEU A C 1
ATOM 910 O O . LEU A 1 116 ? -14.105 -4.329 1.784 1.00 90.56 116 LEU A O 1
ATOM 914 N N . LEU A 1 117 ? -12.424 -2.934 1.264 1.00 87.62 117 LEU A N 1
ATOM 915 C CA . LEU A 1 117 ? -11.639 -3.162 2.482 1.00 87.62 117 LEU A CA 1
ATOM 916 C C . LEU A 1 117 ? -11.881 -2.117 3.573 1.00 87.62 117 LEU A C 1
ATOM 918 O O . LEU A 1 117 ? -11.565 -2.377 4.733 1.00 87.62 117 LEU A O 1
ATOM 922 N N . ASP A 1 118 ? -12.427 -0.952 3.223 1.00 85.50 118 ASP A N 1
ATOM 923 C CA . ASP A 1 118 ? -12.724 0.112 4.180 1.00 85.50 118 ASP A CA 1
ATOM 924 C C . ASP A 1 118 ? -14.219 0.431 4.242 1.00 85.50 118 ASP A C 1
ATOM 926 O O . ASP A 1 118 ? -14.837 0.246 5.291 1.00 85.50 118 ASP A O 1
ATOM 930 N N . VAL A 1 119 ? -14.822 0.847 3.126 1.00 86.75 119 VAL A N 1
ATOM 931 C CA . VAL A 1 119 ? -16.211 1.339 3.120 1.00 86.75 119 VAL A CA 1
ATOM 932 C C . VAL A 1 119 ? -17.197 0.236 3.501 1.00 86.75 119 VAL A C 1
ATOM 934 O O . VAL A 1 119 ? -17.942 0.401 4.463 1.00 86.75 119 VAL A O 1
ATOM 937 N N . LEU A 1 120 ? -17.183 -0.903 2.801 1.00 89.00 120 LEU A N 1
ATOM 938 C CA . LEU A 1 120 ? -18.143 -1.983 3.042 1.00 89.00 120 LEU A CA 1
ATOM 939 C C . LEU A 1 120 ? -18.078 -2.538 4.474 1.00 89.00 120 LEU A C 1
ATOM 941 O O . LEU A 1 120 ? -19.140 -2.651 5.084 1.00 89.00 120 LEU A O 1
ATOM 945 N N . PRO A 1 121 ? -16.900 -2.843 5.058 1.00 85.69 121 PRO A N 1
ATOM 946 C CA . PRO A 1 121 ? -16.828 -3.295 6.444 1.00 85.69 121 PRO A CA 1
ATOM 947 C C . PRO A 1 121 ? -17.359 -2.259 7.440 1.00 85.69 121 PRO A C 1
ATOM 949 O O . PRO A 1 121 ? -18.096 -2.622 8.353 1.00 85.69 121 PRO A O 1
ATOM 952 N N . ASN A 1 122 ? -17.043 -0.972 7.252 1.00 86.19 122 ASN A N 1
ATOM 953 C CA . ASN A 1 122 ? -17.546 0.088 8.131 1.00 86.19 122 ASN A CA 1
ATOM 954 C C . ASN A 1 122 ? -19.072 0.222 8.028 1.00 86.19 122 ASN A C 1
ATOM 956 O O . ASN A 1 122 ? -19.755 0.308 9.047 1.00 86.19 122 ASN A O 1
ATOM 960 N N . THR A 1 123 ? -19.620 0.198 6.810 1.00 88.81 123 THR A N 1
ATOM 961 C CA . THR A 1 123 ? -21.070 0.255 6.581 1.00 88.81 123 THR A CA 1
ATOM 962 C C . THR A 1 123 ? -21.774 -0.977 7.143 1.00 88.81 123 THR A C 1
ATOM 964 O O . THR A 1 123 ? -22.816 -0.846 7.777 1.00 88.81 123 THR A O 1
ATOM 967 N N . ALA A 1 124 ? -21.197 -2.168 6.975 1.00 89.06 124 ALA A N 1
ATOM 968 C CA . ALA A 1 124 ? -21.743 -3.399 7.533 1.00 89.06 124 ALA A CA 1
ATOM 969 C C . ALA A 1 124 ? -21.815 -3.336 9.064 1.00 89.06 124 ALA A C 1
ATOM 971 O O . ALA A 1 124 ? -22.841 -3.694 9.634 1.00 89.06 124 ALA A O 1
ATOM 972 N N . VAL A 1 125 ? -20.773 -2.827 9.730 1.00 87.94 125 VAL A N 1
ATOM 973 C CA . VAL A 1 125 ? -20.792 -2.625 11.187 1.00 87.94 125 VAL A CA 1
ATOM 974 C C . VAL A 1 125 ? -21.880 -1.633 11.592 1.00 87.94 125 VAL A C 1
ATOM 976 O O . VAL A 1 125 ? -22.625 -1.917 12.522 1.00 87.94 125 VAL A O 1
ATOM 979 N N . ALA A 1 126 ? -22.025 -0.519 10.873 1.00 87.12 126 ALA A N 1
ATOM 980 C CA . ALA A 1 126 ? -23.029 0.496 11.184 1.00 87.12 126 ALA A CA 1
ATOM 981 C C . ALA A 1 126 ? -24.483 0.020 11.016 1.00 87.12 126 ALA A C 1
ATOM 983 O O . ALA A 1 126 ? -25.368 0.538 11.684 1.00 87.12 126 ALA A O 1
ATOM 984 N N . VAL A 1 127 ? -24.737 -0.942 10.123 1.00 91.38 127 VAL A N 1
ATOM 985 C CA . VAL A 1 127 ? -26.094 -1.449 9.849 1.00 91.38 127 VAL A CA 1
ATOM 986 C C . VAL A 1 127 ? -26.423 -2.702 10.663 1.00 91.38 127 VAL A C 1
ATOM 988 O O . VAL A 1 127 ? -27.574 -2.906 11.037 1.00 91.38 127 VAL A O 1
ATOM 991 N N . LEU A 1 128 ? -25.438 -3.571 10.909 1.00 91.69 128 LEU A N 1
ATOM 992 C CA . LEU A 1 128 ? -25.671 -4.911 11.459 1.00 91.69 128 LEU A CA 1
ATOM 993 C C . LEU A 1 128 ? -25.355 -5.030 12.954 1.00 91.69 128 LEU A C 1
ATOM 995 O O . LEU A 1 128 ? -25.777 -6.005 13.578 1.00 91.69 128 LEU A O 1
ATOM 999 N N . VAL A 1 129 ? -24.588 -4.101 13.533 1.00 87.94 129 VAL A N 1
ATOM 1000 C CA . VAL A 1 129 ? -24.154 -4.186 14.935 1.00 87.94 129 VAL A CA 1
ATOM 1001 C C . VAL A 1 129 ? -25.021 -3.277 15.807 1.00 87.94 129 VAL A C 1
ATOM 1003 O O . VAL A 1 129 ? -25.084 -2.083 15.538 1.00 87.94 129 VAL A O 1
ATOM 1006 N N . PRO A 1 130 ? -25.638 -3.801 16.883 1.00 88.25 130 PRO A N 1
ATOM 1007 C CA . PRO A 1 130 ? -26.389 -2.983 17.832 1.00 88.25 130 PRO A CA 1
ATOM 1008 C C . PRO A 1 130 ? -25.524 -1.898 18.485 1.00 88.25 130 PRO A C 1
ATOM 1010 O O . PRO A 1 130 ? -24.382 -2.177 18.868 1.00 88.25 130 PRO A O 1
ATOM 1013 N N . ASP A 1 131 ? -26.103 -0.716 18.712 1.00 83.50 131 ASP A N 1
ATOM 1014 C CA . ASP A 1 131 ? -25.431 0.498 19.209 1.00 83.50 131 ASP A CA 1
ATOM 1015 C C . ASP A 1 131 ? -24.507 0.238 20.411 1.00 83.50 131 ASP A C 1
ATOM 1017 O O . ASP A 1 131 ? -23.352 0.659 20.428 1.00 83.50 131 ASP A O 1
ATOM 1021 N N . GLY A 1 132 ? -24.958 -0.567 21.381 1.00 81.44 132 GLY A N 1
ATOM 1022 C CA . GLY A 1 132 ? -24.187 -0.892 22.590 1.00 81.44 132 GLY A CA 1
ATOM 1023 C C . GLY A 1 132 ? -22.902 -1.707 22.367 1.00 81.44 132 GLY A C 1
ATOM 1024 O O . GLY A 1 132 ? -22.128 -1.888 23.303 1.00 81.44 132 GLY A O 1
ATOM 1025 N N . ARG A 1 133 ? -22.659 -2.236 21.160 1.00 83.12 133 ARG A N 1
ATOM 1026 C CA . ARG A 1 133 ? -21.419 -2.954 20.789 1.00 83.12 133 ARG A CA 1
ATOM 1027 C C . ARG A 1 133 ? -20.712 -2.351 19.578 1.00 83.12 133 ARG A C 1
ATOM 1029 O O . ARG A 1 133 ? -19.626 -2.815 19.225 1.00 83.12 133 ARG A O 1
ATOM 1036 N N . GLN A 1 134 ? -21.302 -1.342 18.944 1.00 83.06 134 GLN A N 1
ATOM 1037 C CA . GLN A 1 134 ? -20.802 -0.769 17.699 1.00 83.06 134 GLN A CA 1
ATOM 1038 C C . GLN A 1 134 ? -19.407 -0.165 17.872 1.00 83.06 134 GLN A C 1
ATOM 1040 O O . GLN A 1 134 ? -18.538 -0.371 17.024 1.00 83.06 134 GLN A O 1
ATOM 1045 N N . GLU A 1 135 ? -19.154 0.499 18.999 1.00 79.62 135 GLU A N 1
ATOM 1046 C CA . GLU A 1 135 ? -17.853 1.091 19.318 1.00 79.62 135 GLU A CA 1
ATOM 1047 C C . GLU A 1 135 ? -16.752 0.029 19.449 1.00 79.62 135 GLU A C 1
ATOM 1049 O O . GLU A 1 135 ? -15.683 0.149 18.844 1.00 79.62 135 GLU A O 1
ATOM 1054 N N . LEU A 1 136 ? -17.033 -1.069 20.158 1.00 81.31 136 LEU A N 1
ATOM 1055 C CA . LEU A 1 136 ? -16.087 -2.171 20.329 1.00 81.31 136 LEU A CA 1
ATOM 1056 C C . LEU A 1 136 ? -15.789 -2.868 18.997 1.00 81.31 136 LEU A C 1
ATOM 1058 O O . LEU A 1 136 ? -14.625 -3.096 18.667 1.00 81.31 136 LEU A O 1
ATOM 1062 N N . VAL A 1 137 ? -16.819 -3.167 18.200 1.00 83.12 137 VAL A N 1
ATOM 1063 C CA . VAL A 1 137 ? -16.636 -3.818 16.893 1.00 83.12 137 VAL A CA 1
ATOM 1064 C C . VAL A 1 137 ? -15.891 -2.903 15.924 1.00 83.12 137 VAL A C 1
ATOM 1066 O O . VAL A 1 137 ? -14.981 -3.360 15.235 1.00 83.12 137 VAL A O 1
ATOM 1069 N N . THR A 1 138 ? -16.208 -1.607 15.909 1.00 82.00 138 THR A N 1
ATOM 1070 C CA . THR A 1 138 ? -15.493 -0.619 15.091 1.00 82.00 138 THR A CA 1
ATOM 1071 C C . THR A 1 138 ? -14.030 -0.531 15.513 1.00 82.00 138 THR A C 1
ATOM 1073 O O . THR A 1 138 ? -13.146 -0.546 14.660 1.00 82.00 138 THR A O 1
ATOM 1076 N N . SER A 1 139 ? -13.751 -0.522 16.817 1.00 76.94 139 SER A N 1
ATOM 1077 C CA . SER A 1 139 ? -12.388 -0.479 17.357 1.00 76.94 139 SER A CA 1
ATOM 1078 C C . SER A 1 139 ? -11.556 -1.687 16.937 1.00 76.94 139 SER A C 1
ATOM 1080 O O . SER A 1 139 ? -10.414 -1.529 16.506 1.00 76.94 139 SER A O 1
ATOM 1082 N N . VAL A 1 140 ? -12.132 -2.890 17.022 1.00 81.44 140 VAL A N 1
ATOM 1083 C CA . VAL A 1 140 ? -11.480 -4.137 16.592 1.00 81.44 140 VAL A CA 1
ATOM 1084 C C . VAL A 1 140 ? -11.288 -4.160 15.077 1.00 81.44 140 VAL A C 1
ATOM 1086 O O . VAL A 1 140 ? -10.211 -4.490 14.590 1.00 81.44 140 VAL A O 1
ATOM 1089 N N . LEU A 1 141 ? -12.303 -3.769 14.307 1.00 83.56 141 LEU A N 1
ATOM 1090 C CA . LEU A 1 141 ? -12.201 -3.716 12.852 1.00 83.56 141 LEU A CA 1
ATOM 1091 C C . LEU A 1 141 ? -11.090 -2.752 12.416 1.00 83.56 141 LEU A C 1
ATOM 1093 O O . LEU A 1 141 ? -10.255 -3.099 11.582 1.00 83.56 141 LEU A O 1
ATOM 1097 N N . VAL A 1 142 ? -11.059 -1.554 13.002 1.00 75.88 142 VAL A N 1
ATOM 1098 C CA . VAL A 1 142 ? -10.042 -0.530 12.748 1.00 75.88 142 VAL A CA 1
ATOM 1099 C C . VAL A 1 142 ? -8.655 -1.017 13.159 1.00 75.88 142 VAL A C 1
ATOM 1101 O O . VAL A 1 142 ? -7.705 -0.816 12.401 1.00 75.88 142 VAL A O 1
ATOM 1104 N N . SER A 1 143 ? -8.524 -1.690 14.304 1.00 74.44 143 SER A N 1
ATOM 1105 C CA . SER A 1 143 ? -7.232 -2.197 14.771 1.00 74.44 143 SER A CA 1
ATOM 1106 C C . SER A 1 143 ? -6.695 -3.346 13.918 1.00 74.44 143 SER A C 1
ATOM 1108 O O . SER A 1 143 ? -5.486 -3.456 13.756 1.00 74.44 143 SER A O 1
ATOM 1110 N N . VAL A 1 144 ? -7.560 -4.160 13.311 1.00 77.19 144 VAL A N 1
ATOM 1111 C CA . VAL A 1 144 ? -7.147 -5.248 12.411 1.00 77.19 144 VAL A CA 1
ATOM 1112 C C . VAL A 1 144 ? -6.840 -4.735 11.005 1.00 77.19 144 VAL A C 1
ATOM 1114 O O . VAL A 1 144 ? -5.825 -5.119 10.415 1.00 77.19 144 VAL A O 1
ATOM 1117 N N . LYS A 1 145 ? -7.683 -3.857 10.445 1.00 78.19 145 LYS A N 1
ATOM 1118 C CA . LYS A 1 145 ? -7.526 -3.401 9.055 1.00 78.19 145 LYS A CA 1
ATOM 1119 C C . LYS A 1 145 ? -6.404 -2.382 8.887 1.00 78.19 145 LYS A C 1
ATOM 1121 O O . LYS A 1 145 ? -5.691 -2.436 7.893 1.00 78.19 145 LYS A O 1
ATOM 1126 N N . ASN A 1 146 ? -6.192 -1.475 9.841 1.00 74.31 146 ASN A N 1
ATOM 1127 C CA . ASN A 1 146 ? -5.165 -0.440 9.711 1.00 74.31 146 ASN A CA 1
ATOM 1128 C C . ASN A 1 146 ? -3.747 -1.004 9.509 1.00 74.31 146 ASN A C 1
ATOM 1130 O O . ASN A 1 146 ? -3.069 -0.536 8.593 1.00 74.31 146 ASN A O 1
ATOM 1134 N N . PRO A 1 147 ? -3.282 -2.011 10.273 1.00 72.88 147 PRO A N 1
ATOM 1135 C CA . PRO A 1 147 ? -1.943 -2.546 10.086 1.00 72.88 147 PRO A CA 1
ATOM 1136 C C . PRO A 1 147 ? -1.811 -3.470 8.876 1.00 72.88 147 PRO A C 1
ATOM 1138 O O . PRO A 1 147 ? -0.706 -3.683 8.386 1.00 72.88 147 PRO A O 1
ATOM 1141 N N . THR A 1 148 ? -2.915 -4.035 8.390 1.00 80.31 148 THR A N 1
ATOM 1142 C CA . THR A 1 148 ? -2.903 -5.006 7.291 1.00 80.31 148 THR A CA 1
ATOM 1143 C C . THR A 1 148 ? -3.197 -4.336 5.955 1.00 80.31 148 THR A C 1
ATOM 1145 O O . THR A 1 148 ? -2.372 -4.401 5.050 1.00 80.31 148 THR A O 1
ATOM 1148 N N . VAL A 1 149 ? -4.310 -3.614 5.837 1.00 85.12 149 VAL A N 1
ATOM 1149 C CA . VAL A 1 149 ? -4.765 -2.966 4.601 1.00 85.12 149 VAL A CA 1
ATOM 1150 C C . VAL A 1 149 ? -3.851 -1.814 4.204 1.00 85.12 149 VAL A C 1
ATOM 1152 O O . VAL A 1 149 ? -3.428 -1.757 3.052 1.00 85.12 149 VAL A O 1
ATOM 1155 N N . ILE A 1 150 ? -3.497 -0.910 5.126 1.00 84.62 150 ILE A N 1
ATOM 1156 C CA . ILE A 1 150 ? -2.656 0.253 4.786 1.00 84.62 150 ILE A CA 1
ATOM 1157 C C . ILE A 1 150 ? -1.250 -0.210 4.414 1.00 84.62 150 ILE A C 1
ATOM 1159 O O . ILE A 1 150 ? -0.718 0.200 3.382 1.00 84.62 150 ILE A O 1
ATOM 1163 N N . ALA A 1 151 ? -0.667 -1.101 5.218 1.00 88.31 151 ALA A N 1
ATOM 1164 C CA . ALA A 1 151 ? 0.645 -1.658 4.933 1.00 88.31 151 ALA A CA 1
ATOM 1165 C C . ALA A 1 151 ? 0.646 -2.390 3.588 1.00 88.31 151 ALA A C 1
ATOM 1167 O O . ALA A 1 151 ? 1.480 -2.107 2.730 1.00 88.31 151 ALA A O 1
ATOM 1168 N N . PHE A 1 152 ? -0.332 -3.267 3.357 1.00 90.56 152 PHE A N 1
ATOM 1169 C CA . PHE A 1 152 ? -0.453 -3.982 2.093 1.00 90.56 152 PHE A CA 1
ATOM 1170 C C . PHE A 1 152 ? -0.646 -3.031 0.909 1.00 90.56 152 PHE A C 1
ATOM 1172 O O . PHE A 1 152 ? -0.027 -3.234 -0.129 1.00 90.56 152 PHE A O 1
ATOM 1179 N N . THR A 1 153 ? -1.420 -1.956 1.068 1.00 90.88 153 THR A N 1
ATOM 1180 C CA . THR A 1 153 ? -1.608 -0.930 0.030 1.00 90.88 153 THR A CA 1
ATOM 1181 C C . THR A 1 153 ? -0.296 -0.216 -0.293 1.00 90.88 153 THR A C 1
ATOM 1183 O O . THR A 1 153 ? 0.030 -0.042 -1.467 1.00 90.88 153 THR A O 1
ATOM 1186 N N . ILE A 1 154 ? 0.508 0.136 0.717 1.00 91.44 154 ILE A N 1
ATOM 1187 C CA . ILE A 1 154 ? 1.852 0.703 0.517 1.00 91.44 154 ILE A CA 1
ATOM 1188 C C . ILE A 1 154 ? 2.725 -0.268 -0.282 1.00 91.44 154 ILE A C 1
ATOM 1190 O O . ILE A 1 154 ? 3.312 0.121 -1.293 1.00 91.44 154 ILE A O 1
ATOM 1194 N N . LEU A 1 155 ? 2.785 -1.537 0.129 1.00 93.81 155 LEU A N 1
ATOM 1195 C CA . LEU A 1 155 ? 3.559 -2.558 -0.576 1.00 93.81 155 LEU A CA 1
ATOM 1196 C C . LEU A 1 155 ? 3.046 -2.744 -2.010 1.00 93.81 155 LEU A C 1
ATOM 1198 O O . LEU A 1 155 ? 3.839 -2.835 -2.939 1.00 93.81 155 LEU A O 1
ATOM 1202 N N . TRP A 1 156 ? 1.734 -2.750 -2.220 1.00 94.06 156 TRP A N 1
ATOM 1203 C CA . TRP A 1 156 ? 1.136 -2.890 -3.541 1.00 94.06 156 TRP A CA 1
ATOM 1204 C C . TRP A 1 156 ? 1.533 -1.738 -4.469 1.00 94.06 156 TRP A C 1
ATOM 1206 O O . TRP A 1 156 ? 1.995 -1.986 -5.584 1.00 94.06 156 TRP A O 1
ATOM 1216 N N . MET A 1 157 ? 1.452 -0.492 -3.995 1.00 93.31 157 MET A N 1
ATOM 1217 C CA . MET A 1 157 ? 1.899 0.684 -4.750 1.00 93.31 157 MET A CA 1
ATOM 1218 C C . MET A 1 157 ? 3.393 0.623 -5.080 1.00 93.31 157 MET A C 1
ATOM 1220 O O . MET A 1 157 ? 3.786 0.889 -6.218 1.00 93.31 157 MET A O 1
ATOM 1224 N N . VAL A 1 158 ? 4.233 0.206 -4.127 1.00 93.62 158 VAL A N 1
ATOM 1225 C CA . VAL A 1 158 ? 5.667 -0.000 -4.386 1.00 93.62 158 VAL A CA 1
ATOM 1226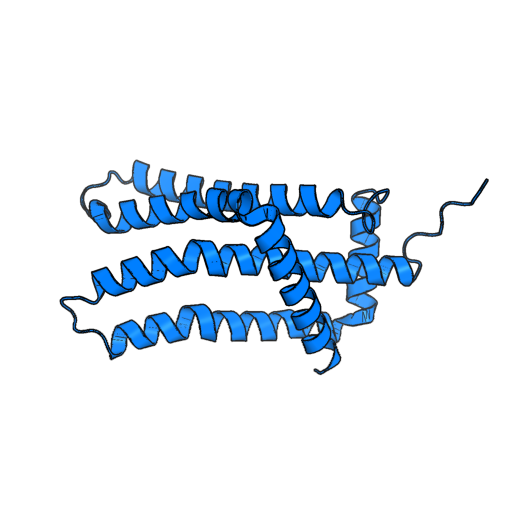 C C . VAL A 1 158 ? 5.888 -1.114 -5.414 1.00 93.62 158 VAL A C 1
ATOM 1228 O O . VAL A 1 158 ? 6.730 -0.965 -6.298 1.00 93.62 158 VAL A O 1
ATOM 1231 N N . GLY A 1 159 ? 5.109 -2.195 -5.361 1.00 93.38 159 GLY A N 1
ATOM 1232 C CA . GLY A 1 159 ? 5.149 -3.286 -6.333 1.00 93.38 159 GLY A CA 1
ATOM 1233 C C . GLY A 1 159 ? 4.797 -2.834 -7.750 1.00 93.38 159 GLY A C 1
ATOM 1234 O O . GLY A 1 159 ? 5.476 -3.220 -8.701 1.00 93.38 159 GLY A O 1
ATOM 1235 N N . ILE A 1 160 ? 3.791 -1.964 -7.896 1.00 93.44 160 ILE A N 1
ATOM 1236 C CA . ILE A 1 160 ? 3.453 -1.328 -9.178 1.00 93.44 160 ILE A CA 1
ATOM 1237 C C . ILE A 1 160 ? 4.660 -0.530 -9.683 1.00 93.44 160 ILE A C 1
ATOM 1239 O O . ILE A 1 160 ? 5.106 -0.746 -10.810 1.00 93.44 160 ILE A O 1
ATOM 1243 N N . GLY A 1 161 ? 5.230 0.338 -8.840 1.00 93.06 161 GLY A N 1
ATOM 1244 C CA . GLY A 1 161 ? 6.407 1.136 -9.189 1.00 93.06 161 GLY A CA 1
ATOM 1245 C C . GLY A 1 161 ? 7.601 0.274 -9.606 1.00 93.06 161 GLY A C 1
ATOM 1246 O O . GLY A 1 161 ? 8.211 0.524 -10.643 1.00 93.06 161 GLY A O 1
ATOM 1247 N N . ARG A 1 162 ? 7.892 -0.795 -8.858 1.00 93.94 162 ARG A N 1
ATOM 1248 C CA . ARG A 1 162 ? 8.934 -1.779 -9.183 1.00 93.94 162 ARG A CA 1
ATOM 1249 C C . ARG A 1 162 ? 8.732 -2.372 -10.575 1.00 93.94 162 ARG A C 1
ATOM 1251 O O . ARG A 1 162 ? 9.680 -2.407 -11.354 1.00 93.94 162 ARG A O 1
ATOM 1258 N N . ILE A 1 163 ? 7.527 -2.852 -10.884 1.00 93.19 163 ILE A N 1
ATOM 1259 C CA . ILE A 1 163 ? 7.235 -3.475 -12.183 1.00 93.19 163 ILE A CA 1
ATOM 1260 C C . ILE A 1 163 ? 7.413 -2.459 -13.314 1.00 93.19 163 ILE A C 1
ATOM 1262 O O . ILE A 1 163 ? 8.042 -2.780 -14.318 1.00 93.19 163 ILE A O 1
ATOM 1266 N N . LEU A 1 164 ? 6.934 -1.227 -13.132 1.00 92.94 164 LEU A N 1
ATOM 1267 C CA . LEU A 1 164 ? 7.085 -0.162 -14.126 1.00 92.94 164 LEU A CA 1
ATOM 1268 C C . LEU A 1 164 ? 8.556 0.217 -14.350 1.00 92.94 164 LEU A C 1
ATOM 1270 O O . LEU A 1 164 ? 8.962 0.391 -15.494 1.00 92.94 164 LEU A O 1
ATOM 1274 N N . ILE A 1 165 ? 9.375 0.270 -13.295 1.00 92.94 165 ILE A N 1
ATOM 1275 C CA . ILE A 1 165 ? 10.823 0.505 -13.420 1.00 92.94 165 ILE A CA 1
ATOM 1276 C C . ILE A 1 165 ? 11.494 -0.625 -14.209 1.00 92.94 165 ILE A C 1
ATOM 1278 O O . ILE A 1 165 ? 12.296 -0.359 -15.102 1.00 92.94 165 ILE A O 1
ATOM 1282 N N . VAL A 1 166 ? 11.177 -1.884 -13.900 1.00 90.88 166 VAL A N 1
ATOM 1283 C CA . VAL A 1 166 ? 11.753 -3.040 -14.607 1.00 90.88 166 VAL A CA 1
ATOM 1284 C C . VAL A 1 166 ? 11.352 -3.037 -16.082 1.00 90.88 166 VAL A C 1
ATOM 1286 O O . VAL A 1 166 ? 12.195 -3.272 -16.947 1.00 90.88 166 VAL A O 1
ATOM 1289 N N . ASP A 1 167 ? 10.097 -2.715 -16.386 1.00 88.44 167 ASP A N 1
ATOM 1290 C CA . ASP A 1 167 ? 9.615 -2.604 -17.761 1.00 88.44 167 ASP A CA 1
ATOM 1291 C C . ASP A 1 167 ? 10.273 -1.436 -18.510 1.00 88.44 167 ASP A C 1
ATOM 1293 O O . ASP A 1 167 ? 10.730 -1.620 -19.636 1.00 88.44 167 ASP A O 1
ATOM 1297 N N . GLY A 1 168 ? 10.407 -0.262 -17.886 1.00 87.06 168 GLY A N 1
ATOM 1298 C CA . GLY A 1 168 ? 11.100 0.876 -18.493 1.00 87.06 168 GLY A CA 1
ATOM 1299 C C . GLY A 1 168 ? 12.590 0.618 -18.724 1.00 87.06 168 GLY A C 1
ATOM 1300 O O . GLY A 1 168 ? 13.147 1.057 -19.728 1.00 87.06 168 GLY A O 1
ATOM 1301 N N . ARG A 1 169 ? 13.244 -0.155 -17.846 1.00 87.44 169 ARG A N 1
ATOM 1302 C CA . ARG A 1 169 ? 14.620 -0.631 -18.066 1.00 87.44 169 ARG A CA 1
ATOM 1303 C C . ARG A 1 169 ? 14.703 -1.547 -19.289 1.00 87.44 169 ARG A C 1
ATOM 1305 O O . ARG A 1 169 ? 15.594 -1.363 -20.108 1.00 87.44 169 ARG A O 1
ATOM 1312 N N . ARG A 1 170 ? 13.764 -2.489 -19.445 1.00 85.75 170 ARG A N 1
ATOM 1313 C CA . ARG A 1 170 ? 13.680 -3.377 -20.624 1.00 85.75 170 ARG A CA 1
ATOM 1314 C C . ARG A 1 170 ? 13.377 -2.624 -21.918 1.00 85.75 170 ARG A C 1
ATOM 1316 O O . ARG A 1 170 ? 13.807 -3.058 -22.977 1.00 85.75 170 ARG A O 1
ATOM 1323 N N . ALA A 1 171 ? 12.673 -1.500 -21.828 1.00 83.94 171 ALA A N 1
ATOM 1324 C CA . ALA A 1 171 ? 12.417 -0.606 -22.954 1.00 83.94 171 ALA A CA 1
ATOM 1325 C C . ALA A 1 171 ? 13.630 0.270 -23.340 1.00 83.94 171 ALA A C 1
ATOM 1327 O O . ALA A 1 171 ? 13.507 1.111 -24.224 1.00 83.94 171 ALA A O 1
ATOM 1328 N N . GLY A 1 172 ? 14.789 0.103 -22.687 1.00 80.06 172 GLY A N 1
ATOM 1329 C CA . GLY A 1 172 ? 16.023 0.817 -23.029 1.00 80.06 172 GLY A CA 1
ATOM 1330 C C . GLY A 1 172 ? 16.134 2.231 -22.451 1.00 80.06 172 GLY A C 1
ATOM 1331 O O . GLY A 1 172 ? 16.992 2.995 -22.884 1.00 80.06 172 GLY A O 1
ATOM 1332 N N . ALA A 1 173 ? 15.317 2.602 -21.452 1.00 76.69 173 ALA A N 1
ATOM 1333 C CA . ALA A 1 173 ? 15.336 3.947 -20.848 1.00 76.69 173 ALA A CA 1
ATOM 1334 C C . ALA A 1 173 ? 16.670 4.316 -20.163 1.00 76.69 173 ALA A C 1
ATOM 1336 O O . ALA A 1 173 ? 16.928 5.480 -19.847 1.00 76.69 173 ALA A O 1
ATOM 1337 N N . VAL A 1 174 ? 17.518 3.321 -19.911 1.00 76.19 174 VAL A N 1
ATOM 1338 C CA . VAL A 1 174 ? 18.905 3.477 -19.480 1.00 76.19 174 VAL A CA 1
ATOM 1339 C C . VAL A 1 174 ? 19.710 2.544 -20.375 1.00 76.19 174 VAL A C 1
ATOM 1341 O O . VAL A 1 174 ? 19.474 1.339 -20.334 1.00 76.19 174 VAL A O 1
ATOM 1344 N N . GLY A 1 175 ? 20.596 3.100 -21.209 1.00 61.88 175 GLY A N 1
ATOM 1345 C CA . GLY A 1 175 ? 21.460 2.303 -22.083 1.00 61.88 175 GLY A CA 1
ATOM 1346 C C . GLY A 1 175 ? 22.227 1.254 -21.279 1.00 61.88 175 GLY A C 1
ATOM 1347 O O . GLY A 1 175 ? 22.586 1.512 -20.124 1.00 61.88 175 GLY A O 1
ATOM 1348 N N . GLU A 1 176 ? 22.436 0.069 -21.861 1.00 59.19 176 GLU A N 1
ATOM 1349 C CA . GLU A 1 176 ? 23.291 -0.944 -21.243 1.00 59.19 176 GLU A CA 1
ATOM 1350 C C . GLU A 1 176 ? 24.638 -0.302 -20.882 1.00 59.19 176 GLU A C 1
ATOM 1352 O O . GLU A 1 176 ? 25.164 0.490 -21.673 1.00 59.19 176 GLU A O 1
ATOM 1357 N N . PRO A 1 177 ? 25.190 -0.569 -19.683 1.00 54.53 177 PRO A N 1
ATOM 1358 C CA . PRO A 1 177 ? 26.558 -0.172 -19.412 1.00 54.53 177 PRO A CA 1
ATOM 1359 C C . PRO A 1 177 ? 27.408 -0.807 -20.507 1.00 54.53 177 PRO A C 1
ATOM 1361 O O . PRO A 1 177 ? 27.368 -2.025 -20.668 1.00 54.53 177 PRO A O 1
ATOM 1364 N N . ALA A 1 178 ? 28.107 0.027 -21.281 1.00 46.75 178 ALA A N 1
ATOM 1365 C CA . ALA A 1 178 ? 29.069 -0.441 -22.262 1.00 46.75 178 ALA A CA 1
ATOM 1366 C C . ALA A 1 178 ? 29.956 -1.474 -21.563 1.00 46.75 178 ALA A C 1
ATOM 1368 O O . ALA A 1 178 ? 30.659 -1.146 -20.606 1.00 46.75 178 ALA A O 1
ATOM 1369 N N . THR A 1 179 ? 29.835 -2.733 -21.974 1.00 50.59 179 THR A N 1
ATOM 1370 C CA . THR A 1 179 ? 30.754 -3.786 -21.571 1.00 50.59 179 THR A CA 1
ATOM 1371 C C . THR A 1 179 ? 32.102 -3.397 -22.158 1.00 50.59 179 THR A C 1
ATOM 1373 O O . THR A 1 179 ? 32.299 -3.529 -23.367 1.00 50.59 179 THR A O 1
ATOM 1376 N N . VAL A 1 180 ? 32.956 -2.805 -21.323 1.00 45.06 180 VAL A N 1
ATOM 1377 C CA . VAL A 1 180 ? 34.379 -2.589 -21.610 1.00 45.06 180 VAL A CA 1
ATOM 1378 C C . VAL A 1 180 ? 35.112 -3.894 -21.358 1.00 45.06 180 VAL A C 1
ATOM 1380 O O . VAL A 1 180 ? 34.846 -4.500 -20.294 1.00 45.06 180 VAL A O 1
#

pLDDT: mean 86.42, std 8.3, range [45.06, 95.19]

Sequence (180 aa):
MRAGLTLSVAAARWATHFYARHFWLVFGLSMIPTAQRFVAVRYGDQLPAAVDIGGEIVTGLSRLLLVYVVLRLVSREPDLSGLTPGQRWRCLTAGIDARVRAFWTQFLVLAVAFVLLDVLPNTAVAVLVPDGRQELVTSVLVSVKNPTVIAFTILWMVGIGRILIVDGRRAGAVGEPATV

Radius of gyration: 19.66 Å; chains: 1; bounding box: 61×30×52 Å

Foldseek 3Di:
DVLLVVLLVQLLVQLVVVCVVCVCPLLVLLLLLLVLLLCCLVQVVPDDPVSNVVSVVSVVVSLVVLLVVLVVVLCPDPLNDPDDPVLLVLLLVLLCVVPVVSVVVVVVVVVVLCCVLPVVLLVCLVVPPDPVCSSVSVSVSCSVSRSPVSSSVSSSVVSSSSVSSSVSVVVCSDPDDPPD

Secondary structure (DSSP, 8-state):
-HHHHHHHHHHHHHHHHHHHHTHHHHHHHHHHHHHHHHHHHHHGGGS-HHHHHHHHHHHHHHHHHHHHHHHHHHTTSTTTTT--HHHHHHHHHHHHHHTHHHHHHHHHHHHHHHIIIIIHHHHHHHHHS-HHHHHHHHHHHHHHHIIIIIHHHHHHHHHHHHHHHHHHHHTTSSPPP---

Organism: NCBI:txid338584